Protein AF-A0A6A5FLA9-F1 (afdb_monomer_lite)

Sequence (111 aa):
MLNVHAKAVDPTVDGGAQLQQVVNIECLSDFTDAPVLDIQFRYGGTLQKIAVKLPVMLNKFFQPTEMTSQDFFQRWKQLGVPQQEVQTIFKAQHPMDTDVTNAKVNKTLLL

InterPro domains:
  IPR003164 Clathrin adaptor, alpha-adaptin, appendage, C-terminal subdomain [PF02296] (60-106)
  IPR009028 Coatomer/calthrin adaptor appendage, C-terminal subdomain [SSF55711] (61-106)
  IPR012295 TBP domain superfamily [G3DSA:3.30.310.10] (62-110)
  IPR013041 Clathrin adaptor, appendage, Ig-like subdomain superfamily [SSF49348] (3-60)
  IPR050840 Adaptor Complexes Large Subunit [PTHR22780] (15-103)

Organism: Perca fluviatilis (NCBI:txid8168)

Foldseek 3Di:
DKDKDKDDWPLDADDPGDDDIDIDIDDPDADDAFDKDWDWHDDPNDIDIDIDGDPDHPLVPAEDDDDDPVVVVVVVVVQPDPVSDDDDDDDDPDDPDPVVVVVVVCVSNPD

Structure (mmCIF, N/CA/C/O backbone):
data_AF-A0A6A5FLA9-F1
#
_entry.id   AF-A0A6A5FLA9-F1
#
loop_
_atom_site.group_PDB
_atom_site.id
_atom_site.type_symbol
_atom_site.label_atom_id
_atom_site.label_alt_id
_atom_site.label_comp_id
_atom_site.label_asym_id
_atom_site.label_entity_id
_atom_site.label_seq_id
_atom_site.pdbx_PDB_ins_code
_atom_site.Cartn_x
_atom_site.Cartn_y
_atom_site.Cartn_z
_atom_site.occupancy
_atom_site.B_iso_or_equiv
_atom_site.auth_seq_id
_atom_site.auth_comp_id
_atom_site.auth_asym_id
_atom_site.auth_atom_id
_atom_site.pdbx_PDB_model_num
ATOM 1 N N . MET A 1 1 ? -12.797 -4.652 -4.687 1.00 85.25 1 MET A N 1
ATOM 2 C CA . MET A 1 1 ? -12.174 -4.900 -6.006 1.00 85.25 1 MET A CA 1
ATOM 3 C C . MET A 1 1 ? -11.367 -3.678 -6.421 1.00 85.25 1 MET A C 1
ATOM 5 O O . MET A 1 1 ? -11.836 -2.556 -6.252 1.00 85.25 1 MET A O 1
ATOM 9 N N . LEU A 1 2 ? -10.157 -3.903 -6.942 1.00 92.75 2 LEU A N 1
ATOM 10 C CA . LEU A 1 2 ? -9.255 -2.857 -7.429 1.00 92.75 2 LEU A CA 1
ATOM 11 C C . LEU A 1 2 ? -9.290 -2.778 -8.957 1.00 92.75 2 LEU A C 1
ATOM 13 O O . LEU A 1 2 ? -9.228 -3.804 -9.632 1.00 92.75 2 LEU A O 1
ATOM 17 N N . ASN A 1 3 ? -9.330 -1.561 -9.483 1.00 94.38 3 ASN A N 1
ATOM 18 C CA . ASN A 1 3 ? -9.107 -1.255 -10.888 1.00 94.38 3 ASN A CA 1
ATOM 19 C C . ASN A 1 3 ? -7.693 -0.676 -11.034 1.00 94.38 3 ASN A C 1
ATOM 21 O O . ASN A 1 3 ? -7.310 0.213 -10.272 1.00 94.38 3 ASN A O 1
ATOM 25 N N . VAL A 1 4 ? -6.895 -1.206 -11.961 1.00 93.12 4 VAL A N 1
ATOM 26 C CA . VAL A 1 4 ? -5.467 -0.875 -12.085 1.00 93.12 4 VAL A CA 1
ATOM 27 C C . VAL A 1 4 ? -5.163 -0.469 -13.519 1.00 93.12 4 VAL A C 1
ATOM 29 O O . VAL A 1 4 ? -5.343 -1.257 -14.443 1.00 93.12 4 VAL A O 1
ATOM 32 N N . HIS A 1 5 ? -4.655 0.750 -13.695 1.00 94.75 5 HIS A N 1
ATOM 33 C CA . HIS A 1 5 ? -4.291 1.312 -14.994 1.00 94.75 5 HIS A CA 1
ATOM 34 C C . HIS A 1 5 ? -2.826 1.710 -15.003 1.00 94.75 5 HIS A C 1
ATOM 36 O O . HIS A 1 5 ? -2.401 2.567 -14.231 1.00 94.75 5 HIS A O 1
ATOM 42 N N . ALA A 1 6 ? -2.055 1.156 -15.930 1.00 94.00 6 ALA A N 1
ATOM 43 C CA . ALA A 1 6 ? -0.672 1.550 -16.147 1.00 94.00 6 ALA A CA 1
ATOM 44 C C . ALA A 1 6 ? -0.426 1.745 -17.640 1.00 94.00 6 ALA A C 1
ATOM 46 O O . ALA A 1 6 ? -0.928 0.987 -18.470 1.00 94.00 6 ALA A O 1
ATOM 47 N N . LYS A 1 7 ? 0.360 2.764 -17.990 1.00 94.75 7 LYS A N 1
ATOM 48 C CA . LYS A 1 7 ? 0.851 2.908 -19.362 1.00 94.75 7 LYS A CA 1
ATOM 49 C C . LYS A 1 7 ? 2.024 1.958 -19.574 1.00 94.75 7 LYS A C 1
ATOM 51 O O . LYS A 1 7 ? 2.790 1.701 -18.641 1.00 94.75 7 LYS A O 1
ATOM 56 N N . ALA A 1 8 ? 2.155 1.446 -20.795 1.00 93.50 8 ALA A N 1
ATOM 57 C CA . ALA A 1 8 ? 3.359 0.739 -21.202 1.00 93.50 8 ALA A CA 1
ATOM 58 C C . ALA A 1 8 ? 4.581 1.658 -21.058 1.00 93.50 8 ALA A C 1
ATOM 60 O O . ALA A 1 8 ? 4.491 2.873 -21.244 1.00 93.50 8 ALA A O 1
ATOM 61 N N . VAL A 1 9 ? 5.703 1.048 -20.706 1.00 94.00 9 VAL A N 1
ATOM 62 C CA . VAL A 1 9 ? 7.009 1.688 -20.558 1.00 94.00 9 VAL A CA 1
ATOM 63 C C . VAL A 1 9 ? 7.965 1.135 -21.608 1.00 94.00 9 VAL A C 1
ATOM 65 O O . VAL A 1 9 ? 7.644 0.134 -22.252 1.00 94.00 9 VAL A O 1
ATOM 68 N N . ASP A 1 10 ? 9.114 1.786 -21.798 1.00 95.38 10 ASP A N 1
ATOM 69 C CA . ASP A 1 10 ? 10.138 1.281 -22.714 1.00 95.38 10 ASP A CA 1
ATOM 70 C C . ASP A 1 10 ? 10.537 -0.155 -22.315 1.00 95.38 10 ASP A C 1
ATOM 72 O O . ASP A 1 10 ? 10.838 -0.402 -21.141 1.00 95.38 10 ASP A O 1
ATOM 76 N N . PRO A 1 11 ? 10.495 -1.123 -23.248 1.00 95.25 11 PRO A N 1
ATOM 77 C CA . PRO A 1 11 ? 10.875 -2.501 -22.957 1.00 95.25 11 PRO A CA 1
ATOM 78 C C . PRO A 1 11 ? 12.390 -2.693 -22.774 1.00 95.25 11 PRO A C 1
ATOM 80 O O . PRO A 1 11 ? 12.809 -3.776 -22.363 1.00 95.25 11 PRO A O 1
ATOM 83 N N . THR A 1 12 ? 13.210 -1.688 -23.089 1.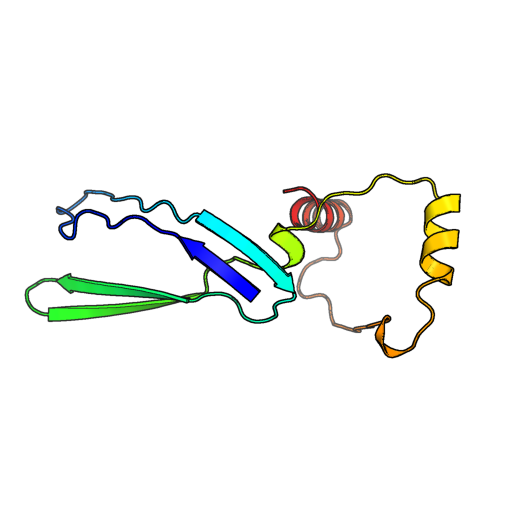00 95.81 12 THR A N 1
ATOM 84 C CA . THR A 1 12 ? 14.669 -1.716 -22.963 1.00 95.81 12 THR A CA 1
ATOM 85 C C . THR A 1 12 ? 15.111 -0.827 -21.810 1.00 95.81 12 THR A C 1
ATOM 87 O O . THR A 1 12 ? 14.715 0.329 -21.695 1.00 95.81 12 THR A O 1
ATOM 90 N N . VAL A 1 13 ? 15.970 -1.370 -20.951 1.00 96.19 13 VAL A N 1
ATOM 91 C CA . VAL A 1 13 ? 16.620 -0.616 -19.878 1.00 96.19 13 VAL A CA 1
ATOM 92 C C . VAL A 1 13 ? 18.119 -0.807 -20.032 1.00 96.19 13 VAL A C 1
ATOM 94 O O . VAL A 1 13 ? 18.624 -1.922 -19.887 1.00 96.19 13 VAL A O 1
ATOM 97 N N . ASP A 1 14 ? 18.817 0.278 -20.353 1.00 96.50 14 ASP A N 1
ATOM 98 C CA . ASP A 1 14 ? 20.268 0.261 -20.510 1.00 96.50 14 ASP A CA 1
ATOM 99 C C . ASP A 1 14 ? 20.981 -0.028 -19.183 1.00 96.50 14 ASP A C 1
ATOM 101 O O . ASP A 1 14 ? 20.462 0.204 -18.087 1.00 96.50 14 ASP A O 1
ATOM 105 N N . GLY A 1 15 ? 22.215 -0.526 -19.276 1.00 95.69 15 GLY A N 1
ATOM 106 C CA . GLY A 1 15 ? 23.045 -0.783 -18.103 1.00 95.69 15 GLY A CA 1
ATOM 107 C C . GLY A 1 15 ? 23.249 0.487 -17.270 1.00 95.69 15 GLY A C 1
ATOM 108 O O . GLY A 1 15 ? 23.780 1.477 -17.762 1.00 95.69 15 GLY A O 1
ATOM 109 N N . GLY A 1 16 ? 22.837 0.448 -16.001 1.00 95.94 16 GLY A N 1
ATOM 110 C CA . GLY A 1 16 ? 22.915 1.594 -15.087 1.00 95.94 16 GLY A CA 1
ATOM 111 C C . GLY A 1 16 ? 21.786 2.620 -15.239 1.00 95.94 16 GLY A C 1
ATOM 112 O O . GLY A 1 16 ? 21.745 3.575 -14.467 1.00 95.94 16 GLY A O 1
ATOM 113 N N . ALA A 1 17 ? 20.859 2.428 -16.182 1.00 97.50 17 ALA A N 1
ATOM 114 C CA . ALA A 1 17 ? 19.675 3.265 -16.313 1.00 97.50 17 ALA A CA 1
ATOM 115 C C . ALA A 1 17 ? 18.569 2.847 -15.329 1.00 97.50 17 ALA A C 1
ATOM 117 O O . ALA A 1 17 ? 18.540 1.730 -14.808 1.00 97.50 17 ALA A O 1
ATOM 118 N N . GLN A 1 18 ? 17.626 3.760 -15.105 1.00 96.44 18 GLN A N 1
ATOM 119 C CA . GLN A 1 18 ? 16.414 3.515 -14.333 1.00 96.44 18 GLN A CA 1
ATOM 120 C C . GLN A 1 18 ? 15.197 3.896 -15.168 1.00 96.44 18 GLN A C 1
ATOM 122 O O . GLN A 1 18 ? 15.171 4.944 -15.810 1.00 96.44 18 GLN A O 1
ATOM 127 N N . LEU A 1 19 ? 14.164 3.063 -15.092 1.00 95.38 19 LEU A N 1
ATOM 128 C CA . LEU A 1 19 ? 12.870 3.315 -15.701 1.00 95.38 19 LEU A CA 1
ATOM 129 C C . LEU A 1 19 ? 11.775 3.326 -14.626 1.00 95.38 19 LEU A C 1
ATOM 131 O O . LEU A 1 19 ? 11.825 2.561 -13.662 1.00 95.38 19 LEU A O 1
ATOM 135 N N . GLN A 1 20 ? 10.790 4.212 -14.785 1.00 95.62 20 GLN A N 1
ATOM 136 C CA . GLN A 1 20 ? 9.657 4.366 -13.875 1.00 95.62 20 GLN A CA 1
ATOM 137 C C . GLN A 1 20 ? 8.342 4.084 -14.608 1.00 95.62 20 GLN A C 1
ATOM 139 O O . GLN A 1 20 ? 8.074 4.660 -15.660 1.00 95.62 20 GLN A O 1
ATOM 144 N N . GLN A 1 21 ? 7.492 3.244 -14.012 1.00 95.38 21 GLN A N 1
ATOM 145 C CA . GLN A 1 21 ? 6.110 3.044 -14.441 1.00 95.38 21 GLN A CA 1
ATOM 146 C C . GLN A 1 21 ? 5.159 3.637 -13.402 1.00 95.38 21 GLN A C 1
ATOM 148 O O . GLN A 1 21 ? 5.210 3.277 -12.227 1.00 95.38 21 GLN A O 1
ATOM 153 N N . VAL A 1 22 ? 4.276 4.534 -13.839 1.00 95.44 22 VAL A N 1
ATOM 154 C CA . VAL A 1 22 ? 3.196 5.058 -12.995 1.00 95.44 22 VAL A CA 1
ATOM 155 C C . VAL A 1 22 ? 1.989 4.134 -13.108 1.00 95.44 22 VAL A C 1
ATOM 157 O O . VAL A 1 22 ? 1.512 3.856 -14.211 1.00 95.44 22 VAL A O 1
ATOM 160 N N . VAL A 1 23 ? 1.497 3.680 -11.958 1.00 95.00 23 VAL A N 1
ATOM 161 C CA . VAL A 1 23 ? 0.320 2.818 -11.837 1.00 95.00 23 VAL A CA 1
ATOM 162 C C . VAL A 1 23 ? -0.775 3.597 -11.118 1.00 95.00 23 VAL A C 1
ATOM 164 O O . VAL A 1 23 ? -0.603 3.996 -9.969 1.00 95.00 23 VAL A O 1
ATOM 167 N N . ASN A 1 24 ? -1.897 3.813 -11.796 1.00 95.12 24 ASN A N 1
ATOM 168 C CA . ASN A 1 24 ? -3.093 4.413 -11.220 1.00 95.12 24 ASN A CA 1
ATOM 169 C C . ASN A 1 24 ? -3.984 3.302 -10.672 1.00 95.12 24 ASN A C 1
ATOM 171 O O . ASN A 1 24 ? -4.225 2.306 -11.357 1.00 95.12 24 ASN A O 1
ATOM 175 N N . ILE A 1 25 ? -4.464 3.472 -9.445 1.00 94.75 25 ILE A N 1
ATOM 176 C CA . ILE A 1 25 ? -5.258 2.462 -8.751 1.00 94.75 25 ILE A CA 1
ATOM 177 C C . ILE A 1 25 ? -6.526 3.115 -8.227 1.00 94.75 25 ILE A C 1
ATOM 179 O O . ILE A 1 25 ? -6.471 4.140 -7.554 1.00 94.75 25 ILE A O 1
ATOM 183 N N . GLU A 1 26 ? -7.654 2.483 -8.509 1.00 95.19 26 GLU A N 1
ATOM 184 C CA . GLU A 1 26 ? -8.970 2.884 -8.035 1.00 95.19 26 GLU A CA 1
ATOM 185 C C . GLU A 1 26 ? -9.580 1.736 -7.223 1.00 95.19 26 GLU A C 1
ATOM 187 O O . GLU A 1 26 ? -9.580 0.576 -7.645 1.00 95.19 26 GLU A O 1
ATOM 192 N N . CYS A 1 27 ? -10.080 2.054 -6.030 1.00 95.38 27 CYS A N 1
ATOM 193 C CA . CYS A 1 27 ? -10.738 1.098 -5.150 1.00 95.38 27 CYS A CA 1
ATOM 194 C C . CYS A 1 27 ? -12.254 1.220 -5.308 1.00 95.38 27 CYS A C 1
ATOM 196 O O . CYS A 1 27 ? -12.848 2.190 -4.851 1.00 95.38 27 CYS A O 1
ATOM 198 N N . LEU A 1 28 ? -12.871 0.227 -5.951 1.00 94.50 28 LEU A N 1
ATOM 199 C CA . LEU A 1 28 ? -14.312 0.210 -6.235 1.00 94.50 28 LEU A CA 1
ATOM 200 C C . LEU A 1 28 ? -15.121 -0.477 -5.129 1.00 94.50 28 LEU A C 1
ATOM 202 O O . LEU A 1 28 ? -16.291 -0.173 -4.919 1.00 94.50 28 LEU A O 1
ATOM 206 N N . SER A 1 29 ? -14.499 -1.423 -4.431 1.00 95.06 29 SER A N 1
ATOM 207 C CA . SER A 1 29 ? -15.061 -2.091 -3.257 1.00 95.06 29 SER A CA 1
ATOM 208 C C . SER A 1 29 ? -13.940 -2.641 -2.380 1.00 95.06 29 SER A C 1
ATOM 210 O O . SER A 1 29 ? -12.773 -2.648 -2.789 1.00 95.06 29 SER A O 1
ATOM 212 N N . ASP A 1 30 ? -14.291 -3.146 -1.206 1.00 92.44 30 ASP A N 1
ATOM 213 C CA . ASP A 1 30 ? -13.378 -3.835 -0.304 1.00 92.44 30 ASP A CA 1
ATOM 214 C C . ASP A 1 30 ? -12.636 -5.000 -0.988 1.00 92.44 30 ASP A C 1
ATOM 216 O O . ASP A 1 30 ? -13.051 -5.561 -2.012 1.00 92.44 30 ASP A O 1
ATOM 220 N N . PHE A 1 31 ? -11.443 -5.289 -0.473 1.00 94.50 31 PHE A N 1
ATOM 221 C CA . PHE A 1 31 ? -10.566 -6.342 -0.972 1.00 94.50 31 PHE A CA 1
ATOM 222 C C . PHE A 1 31 ? -9.610 -6.802 0.131 1.00 94.50 31 PHE A C 1
ATOM 224 O O . PHE A 1 31 ? -9.254 -6.029 1.022 1.00 94.50 31 PHE A O 1
ATOM 231 N N . THR A 1 32 ? -9.175 -8.057 0.045 1.00 92.81 32 THR A N 1
ATOM 232 C CA . THR A 1 32 ? -8.249 -8.682 1.005 1.00 92.81 32 THR A CA 1
ATOM 233 C C . THR A 1 32 ? -6.890 -9.003 0.394 1.00 92.81 32 THR A C 1
ATOM 235 O O . THR A 1 32 ? -5.875 -8.945 1.085 1.00 92.81 32 THR A O 1
ATOM 238 N N . ASP A 1 33 ? -6.851 -9.317 -0.902 1.00 92.00 33 ASP A N 1
ATOM 239 C CA . ASP A 1 33 ? -5.626 -9.715 -1.588 1.00 92.00 33 ASP A CA 1
ATOM 240 C C . ASP A 1 33 ? -4.873 -8.514 -2.160 1.00 92.00 33 ASP A C 1
ATOM 242 O O . ASP A 1 33 ? -5.438 -7.654 -2.837 1.00 92.00 33 ASP A O 1
ATOM 246 N N . ALA A 1 34 ? -3.563 -8.481 -1.921 1.00 92.12 34 ALA A N 1
ATOM 247 C CA . ALA A 1 34 ? -2.681 -7.483 -2.510 1.00 92.12 34 ALA A CA 1
ATOM 248 C C . ALA A 1 34 ? -2.395 -7.809 -3.993 1.00 92.12 34 ALA A C 1
ATOM 250 O O . ALA A 1 34 ? -2.125 -8.974 -4.312 1.00 92.12 34 ALA A O 1
ATOM 251 N N . PRO A 1 35 ? -2.381 -6.809 -4.894 1.00 93.19 35 PRO A N 1
ATOM 252 C CA . PRO A 1 35 ? -2.046 -7.022 -6.298 1.00 93.19 35 PRO A CA 1
ATOM 253 C C . PRO A 1 35 ? -0.591 -7.480 -6.463 1.00 93.19 35 PRO A C 1
ATOM 255 O O . PRO A 1 35 ? 0.288 -7.121 -5.677 1.00 93.19 35 PRO A O 1
ATOM 258 N N . VAL A 1 36 ? -0.327 -8.267 -7.506 1.00 94.88 36 VAL A N 1
ATOM 259 C CA . VAL A 1 36 ? 1.011 -8.782 -7.831 1.00 94.88 36 VAL A CA 1
ATOM 260 C C . VAL A 1 36 ? 1.569 -8.033 -9.036 1.00 94.88 36 VAL A C 1
ATOM 262 O O . VAL A 1 36 ? 0.912 -7.946 -10.070 1.00 94.88 36 VAL A O 1
ATOM 265 N N . LEU A 1 37 ? 2.792 -7.523 -8.908 1.00 94.94 37 LEU A N 1
ATOM 266 C CA . LEU A 1 37 ? 3.596 -7.041 -10.024 1.00 94.94 37 LEU A CA 1
ATOM 267 C C . LEU A 1 37 ? 4.443 -8.204 -10.551 1.00 94.94 37 LEU A C 1
ATOM 269 O O . LEU A 1 37 ? 5.341 -8.687 -9.857 1.00 94.94 37 LEU A O 1
ATOM 273 N N . ASP A 1 38 ? 4.129 -8.653 -11.764 1.00 95.88 38 ASP A N 1
ATOM 274 C CA . ASP A 1 38 ? 4.887 -9.661 -12.509 1.00 95.88 38 ASP A CA 1
ATOM 275 C C . ASP A 1 38 ? 5.788 -8.939 -13.521 1.00 95.88 38 ASP A C 1
ATOM 277 O O . ASP A 1 38 ? 5.306 -8.227 -14.403 1.00 95.88 38 ASP A O 1
ATOM 281 N N . ILE A 1 39 ? 7.101 -9.073 -13.350 1.00 95.50 39 ILE A N 1
ATOM 282 C CA . ILE A 1 39 ? 8.123 -8.460 -14.197 1.00 95.50 39 ILE A CA 1
ATOM 283 C C . ILE A 1 39 ? 8.826 -9.573 -14.962 1.00 95.50 39 ILE A C 1
ATOM 285 O O . ILE A 1 39 ? 9.421 -10.475 -14.366 1.00 95.50 39 ILE A O 1
ATOM 289 N N . GLN A 1 40 ? 8.797 -9.478 -16.289 1.00 96.88 40 GLN A N 1
ATOM 290 C CA . GLN A 1 40 ? 9.486 -10.394 -17.191 1.00 96.88 40 GLN A CA 1
ATOM 291 C C . GLN A 1 40 ? 10.392 -9.606 -18.126 1.00 96.88 40 GLN A C 1
ATOM 293 O O . GLN A 1 40 ? 9.956 -8.654 -18.767 1.00 96.88 40 GLN A O 1
ATOM 298 N N . PHE A 1 41 ? 11.658 -10.004 -18.204 1.00 96.38 41 PHE A N 1
ATOM 299 C CA . PHE A 1 41 ? 12.653 -9.344 -19.048 1.00 96.38 41 PHE A CA 1
ATOM 300 C C . PHE A 1 41 ? 13.734 -10.333 -19.484 1.00 96.38 41 PHE A C 1
ATOM 302 O O . PHE A 1 41 ? 13.854 -11.423 -18.926 1.00 96.38 41 PHE A O 1
ATOM 309 N N . ARG A 1 42 ? 14.528 -9.978 -20.498 1.00 97.56 42 ARG A N 1
ATOM 310 C CA . ARG A 1 42 ? 15.672 -10.789 -20.935 1.00 97.56 42 ARG A CA 1
ATOM 311 C C . ARG A 1 42 ? 16.976 -10.161 -20.466 1.00 97.56 42 ARG A C 1
ATOM 313 O O . ARG A 1 42 ? 17.198 -8.977 -20.678 1.00 97.56 42 ARG A O 1
ATOM 320 N N . TYR A 1 43 ? 17.855 -10.974 -19.894 1.00 96.25 43 TYR A N 1
ATOM 321 C CA . TYR A 1 43 ? 19.202 -10.577 -19.496 1.00 96.25 43 TYR A CA 1
ATOM 322 C C . TYR A 1 43 ? 20.205 -11.616 -20.001 1.00 96.25 43 TYR A C 1
ATOM 324 O O . TYR A 1 43 ? 20.049 -12.807 -19.730 1.00 96.25 43 TYR A O 1
ATOM 332 N N . GLY A 1 44 ? 21.188 -11.187 -20.803 1.00 94.12 44 GLY A N 1
ATOM 333 C CA . GLY A 1 44 ? 22.180 -12.090 -21.404 1.00 94.12 44 GLY A CA 1
ATOM 334 C C . GLY A 1 44 ? 21.566 -13.221 -22.244 1.00 94.12 44 GLY A C 1
ATOM 335 O O . GLY A 1 44 ? 22.041 -14.349 -22.201 1.00 94.12 44 GLY A O 1
ATOM 336 N N . GLY A 1 45 ? 20.450 -12.956 -22.937 1.00 94.06 45 GLY A N 1
ATOM 337 C CA . GLY A 1 45 ? 19.711 -13.964 -23.714 1.00 94.06 45 GLY A CA 1
ATOM 338 C C . GLY A 1 45 ? 18.803 -14.893 -22.894 1.00 94.06 45 GLY A C 1
ATOM 339 O O . GLY A 1 45 ? 18.034 -15.649 -23.481 1.00 94.06 45 GLY A O 1
ATOM 340 N N . THR A 1 46 ? 18.823 -14.807 -21.561 1.00 97.56 46 THR A N 1
ATOM 341 C CA . THR A 1 46 ? 17.995 -15.631 -20.664 1.00 97.56 46 THR A CA 1
ATOM 342 C C . THR A 1 46 ? 16.759 -14.864 -20.201 1.00 97.56 46 THR A C 1
ATOM 344 O O . THR A 1 46 ? 16.855 -13.684 -19.864 1.00 97.56 46 THR A O 1
ATOM 347 N N . LEU A 1 47 ? 15.597 -15.523 -20.162 1.00 97.81 47 LEU A N 1
ATOM 348 C CA . LEU A 1 47 ? 14.368 -14.947 -19.610 1.00 97.81 47 LEU A CA 1
ATOM 349 C C . LEU A 1 47 ? 14.423 -14.946 -18.077 1.00 97.81 47 LEU A C 1
A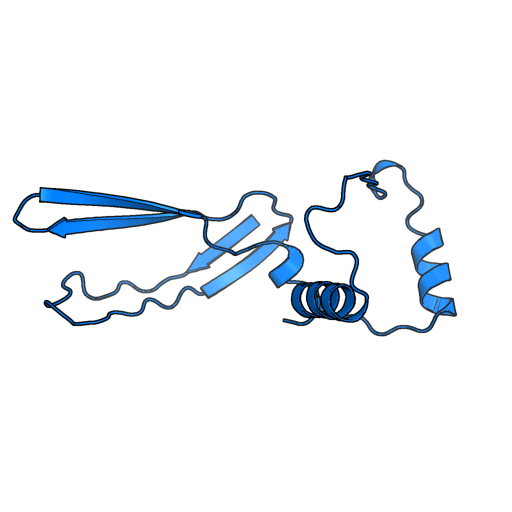TOM 351 O O . LEU A 1 47 ? 14.658 -15.980 -17.459 1.00 97.81 47 LEU A O 1
ATOM 355 N N . GLN A 1 48 ? 14.167 -13.788 -17.482 1.00 97.94 48 GLN A N 1
ATOM 356 C CA . GLN A 1 48 ? 14.048 -13.577 -16.045 1.00 97.94 48 GLN A CA 1
ATOM 357 C C . GLN A 1 48 ? 12.588 -13.309 -15.692 1.00 97.94 48 GLN A C 1
ATOM 359 O O . GLN A 1 48 ? 11.876 -12.644 -16.448 1.00 97.94 48 GLN A O 1
ATOM 364 N N . LYS A 1 49 ? 12.152 -13.812 -14.534 1.00 98.00 49 LYS A N 1
ATOM 365 C CA . LYS A 1 49 ? 10.802 -13.602 -14.012 1.00 98.00 49 LYS A CA 1
ATOM 366 C C . LYS A 1 49 ? 10.852 -13.253 -12.531 1.00 98.00 49 LYS A C 1
ATOM 368 O O . LYS A 1 49 ? 11.443 -13.984 -11.741 1.00 98.00 49 LYS A O 1
ATOM 373 N N . ILE A 1 50 ? 10.192 -12.163 -12.161 1.00 97.19 50 ILE A N 1
ATOM 374 C CA . ILE A 1 50 ? 10.059 -11.700 -10.780 1.00 97.19 50 ILE A CA 1
ATOM 375 C C . ILE A 1 50 ? 8.576 -11.463 -10.515 1.00 97.19 50 ILE A C 1
ATOM 377 O O . ILE A 1 50 ? 7.917 -10.778 -11.288 1.00 97.19 50 ILE A O 1
ATOM 381 N N . ALA A 1 51 ? 8.052 -12.010 -9.422 1.00 97.62 51 ALA A N 1
ATOM 382 C CA . ALA A 1 51 ? 6.693 -11.741 -8.969 1.00 97.62 51 ALA A CA 1
ATOM 383 C C . ALA A 1 51 ? 6.741 -11.207 -7.537 1.00 97.62 51 ALA A C 1
ATOM 385 O O . ALA A 1 51 ? 7.277 -11.865 -6.644 1.00 97.62 51 ALA A O 1
ATOM 386 N N . VAL A 1 52 ? 6.191 -10.014 -7.317 1.00 96.38 52 VAL A N 1
ATOM 387 C CA . VAL A 1 52 ? 6.194 -9.350 -6.008 1.00 96.38 52 VAL A CA 1
ATOM 388 C C . VAL A 1 52 ? 4.812 -8.797 -5.683 1.00 96.38 52 VAL A C 1
ATOM 390 O O . VAL A 1 52 ? 4.138 -8.238 -6.543 1.00 96.38 52 VAL A O 1
ATOM 393 N N . LYS A 1 53 ? 4.374 -8.942 -4.428 1.00 95.12 53 LYS A N 1
ATOM 394 C CA . LYS A 1 53 ? 3.152 -8.281 -3.954 1.00 95.12 53 LYS A CA 1
ATOM 395 C C . LYS A 1 53 ? 3.404 -6.781 -3.835 1.00 95.12 53 LYS A C 1
ATOM 397 O O . LYS A 1 53 ? 4.335 -6.364 -3.147 1.00 95.12 53 LYS A O 1
ATOM 402 N N . LEU A 1 54 ? 2.564 -5.975 -4.471 1.00 93.75 54 LEU A N 1
ATOM 403 C CA . LEU A 1 54 ? 2.579 -4.530 -4.297 1.00 93.75 54 LEU A CA 1
ATOM 404 C C . LEU A 1 54 ? 1.953 -4.165 -2.942 1.00 93.75 54 LEU A C 1
ATOM 406 O O . LEU A 1 54 ? 0.955 -4.771 -2.549 1.00 93.75 54 LEU A O 1
ATOM 410 N N . PRO A 1 55 ? 2.482 -3.158 -2.225 1.00 92.62 55 PRO A N 1
ATOM 411 C CA . PRO A 1 55 ? 1.978 -2.740 -0.916 1.00 92.62 55 PRO A CA 1
ATOM 412 C C . PRO A 1 55 ? 0.707 -1.875 -1.030 1.00 92.62 55 PRO A C 1
ATOM 414 O O . PRO A 1 55 ? 0.610 -0.795 -0.445 1.00 92.62 55 PRO A O 1
ATOM 417 N N . VAL A 1 56 ? -0.268 -2.352 -1.804 1.00 93.56 56 VAL A N 1
ATOM 418 C CA . VAL A 1 56 ? -1.586 -1.745 -1.993 1.00 93.56 56 VAL A CA 1
ATOM 419 C C . VAL A 1 56 ? -2.564 -2.536 -1.139 1.00 93.56 56 VAL A C 1
ATOM 421 O O . VAL A 1 56 ? -2.851 -3.696 -1.419 1.00 93.56 56 VAL A O 1
ATOM 424 N N . MET A 1 57 ? -3.024 -1.906 -0.065 1.00 92.94 57 MET A N 1
ATOM 425 C CA . MET A 1 57 ? -3.865 -2.504 0.970 1.00 92.94 57 MET A CA 1
ATOM 426 C C . MET A 1 57 ? -5.095 -1.621 1.177 1.00 92.94 57 MET A C 1
ATOM 428 O O . MET A 1 57 ? -5.039 -0.427 0.883 1.00 92.94 57 MET A O 1
ATOM 432 N N . LEU A 1 58 ? -6.193 -2.181 1.692 1.00 92.94 58 LEU A N 1
ATOM 433 C CA . LEU A 1 58 ? -7.466 -1.459 1.825 1.00 92.94 58 LEU A CA 1
ATOM 434 C C . LEU A 1 58 ? -7.332 -0.143 2.611 1.00 92.94 58 LEU A C 1
ATOM 436 O O . LEU A 1 58 ? -7.923 0.867 2.240 1.00 92.94 58 LEU A O 1
ATOM 440 N N . ASN A 1 59 ? -6.477 -0.116 3.634 1.00 91.12 59 ASN A N 1
ATOM 441 C CA . ASN A 1 59 ? -6.235 1.074 4.448 1.00 91.12 59 ASN A CA 1
ATOM 442 C C . ASN A 1 59 ? -5.597 2.249 3.676 1.00 91.12 59 ASN A C 1
ATOM 444 O O . ASN A 1 59 ? -5.589 3.362 4.181 1.00 91.12 59 ASN A O 1
ATOM 448 N N . LYS A 1 60 ? -5.074 2.034 2.459 1.00 91.12 60 LYS A N 1
ATOM 449 C CA . LYS A 1 60 ? -4.582 3.114 1.581 1.00 91.12 60 LYS A CA 1
ATOM 450 C C . LYS A 1 60 ? -5.697 3.985 1.001 1.00 91.12 60 LYS A C 1
ATOM 452 O O . LYS A 1 60 ? -5.392 5.022 0.431 1.00 91.12 60 LYS A O 1
ATOM 457 N N . PHE A 1 61 ? -6.951 3.558 1.129 1.00 92.25 61 PHE A N 1
ATOM 458 C CA . PHE A 1 61 ? -8.132 4.268 0.634 1.00 92.25 61 PHE A CA 1
ATOM 459 C C . PHE A 1 61 ? -8.986 4.842 1.774 1.00 92.25 61 PHE A C 1
ATOM 461 O O . PHE A 1 61 ? -10.126 5.243 1.552 1.00 92.25 61 PHE A O 1
ATOM 468 N N . PHE A 1 62 ? -8.470 4.843 3.006 1.00 90.38 62 PHE A N 1
ATOM 469 C CA . PHE A 1 62 ? -9.176 5.410 4.150 1.00 90.38 62 PHE A CA 1
ATOM 470 C C . PHE A 1 62 ? -9.055 6.928 4.146 1.00 90.38 62 PHE A C 1
ATOM 472 O O . PHE A 1 62 ? -7.987 7.469 3.890 1.00 90.38 62 PHE A O 1
ATOM 479 N N . GLN A 1 63 ? -10.151 7.603 4.482 1.00 87.81 63 GLN A N 1
ATOM 480 C CA . GLN A 1 63 ? -10.136 9.028 4.775 1.00 87.81 63 GLN A CA 1
ATOM 481 C C . GLN A 1 63 ? -10.223 9.227 6.293 1.00 87.81 63 GLN A C 1
ATOM 483 O O . GLN A 1 63 ? -11.153 8.703 6.920 1.00 87.81 63 GLN A O 1
ATOM 488 N N . PRO A 1 64 ? -9.285 9.971 6.901 1.00 88.31 64 PRO A N 1
ATOM 489 C CA . PRO A 1 64 ? -9.381 10.350 8.302 1.00 88.31 64 PRO A CA 1
ATOM 490 C C . PRO A 1 64 ? -10.709 11.055 8.572 1.00 88.31 64 PRO A C 1
ATOM 492 O O . PRO A 1 64 ? -11.120 11.937 7.821 1.00 88.31 64 PRO A O 1
ATOM 495 N N . THR A 1 65 ? -11.378 10.678 9.657 1.00 89.69 65 THR A N 1
ATOM 496 C CA . THR A 1 65 ? -12.601 11.348 10.105 1.00 89.69 65 THR A CA 1
ATOM 497 C C . THR A 1 65 ? -12.380 11.884 11.509 1.00 89.69 65 THR A C 1
ATOM 499 O O . THR A 1 65 ? -12.342 11.115 12.469 1.00 89.69 65 THR A O 1
ATOM 502 N N . GLU A 1 66 ? -12.240 13.202 11.629 1.00 91.62 66 GLU A N 1
ATOM 503 C CA . GLU A 1 66 ? -12.220 13.871 12.928 1.00 91.62 66 GLU A CA 1
ATOM 504 C C . GLU A 1 66 ? -13.625 13.867 13.537 1.00 91.62 66 GLU A C 1
ATOM 506 O O . GLU A 1 66 ? -14.620 14.113 12.852 1.00 91.62 66 GLU A O 1
ATOM 511 N N . MET A 1 67 ? -13.722 13.559 14.828 1.00 94.94 67 MET A N 1
ATOM 512 C CA . MET A 1 67 ? -14.991 13.571 15.550 1.00 94.94 67 MET A CA 1
ATOM 513 C C . MET A 1 67 ? -14.771 13.782 17.043 1.00 94.94 67 MET A C 1
ATOM 515 O O . MET A 1 67 ? -13.694 13.503 17.575 1.00 94.94 67 MET A O 1
ATOM 519 N N . THR A 1 68 ? -15.805 14.258 17.732 1.00 97.50 68 THR A N 1
ATOM 520 C CA . THR A 1 68 ? -15.768 14.392 19.188 1.00 97.50 68 THR A CA 1
ATOM 521 C C . THR A 1 68 ? -15.880 13.025 19.866 1.00 97.50 68 THR A C 1
ATOM 523 O O . THR A 1 68 ? -16.383 12.059 19.286 1.00 97.50 68 THR A O 1
ATOM 526 N N . SER A 1 69 ? -15.485 12.941 21.139 1.00 96.81 69 SER A N 1
ATOM 527 C CA . SER A 1 69 ? -15.668 11.718 21.930 1.00 96.81 69 SER A CA 1
ATOM 528 C C . SER A 1 69 ? -17.136 11.280 21.986 1.00 96.81 69 SER A C 1
ATOM 530 O O . SER A 1 69 ? -17.426 10.086 21.944 1.00 96.81 69 SER A O 1
ATOM 532 N N . GLN A 1 70 ? -18.075 12.231 22.056 1.00 97.38 70 GLN A N 1
ATOM 533 C CA . GLN A 1 70 ? -19.506 11.931 22.087 1.00 97.38 70 GLN A CA 1
ATOM 534 C C . GLN A 1 70 ? -19.967 11.269 20.782 1.00 97.38 70 GLN A C 1
ATOM 536 O O . GLN A 1 70 ? -20.627 10.229 20.835 1.00 97.38 70 GLN A O 1
ATOM 541 N N . ASP A 1 71 ? -19.575 11.823 19.633 1.00 96.62 71 ASP A N 1
ATOM 542 C CA . ASP A 1 71 ? -19.918 11.270 18.318 1.00 96.62 71 ASP A CA 1
ATOM 543 C C . ASP A 1 71 ? -19.308 9.878 18.119 1.00 96.62 71 ASP A C 1
ATOM 545 O O . ASP A 1 71 ? -19.982 8.971 17.625 1.00 96.62 71 ASP A O 1
ATOM 549 N N . PHE A 1 72 ? -18.062 9.681 18.567 1.00 95.94 72 PHE A N 1
ATOM 550 C CA . PHE A 1 72 ? -17.392 8.382 18.522 1.00 95.94 72 PHE A CA 1
ATOM 551 C C . PHE A 1 72 ? -18.195 7.312 19.266 1.00 95.94 72 PHE A C 1
ATOM 553 O O . PHE A 1 72 ? -18.533 6.281 18.687 1.00 95.94 72 PHE A O 1
ATOM 560 N N . PHE A 1 73 ? -18.562 7.558 20.529 1.00 95.75 73 PHE A N 1
ATOM 561 C CA . PHE A 1 73 ? -19.301 6.571 21.321 1.00 95.75 73 PHE A CA 1
ATOM 562 C C . PHE A 1 73 ? -20.718 6.325 20.798 1.00 95.75 73 PHE A C 1
ATOM 564 O O . PHE A 1 73 ? -21.229 5.211 20.931 1.00 95.75 73 PHE A O 1
ATOM 571 N N . GLN A 1 74 ? -21.364 7.334 20.209 1.00 95.38 74 GLN A N 1
ATOM 572 C CA . GLN A 1 74 ? -22.658 7.152 19.554 1.00 95.38 74 GLN A CA 1
ATOM 573 C C . GLN A 1 74 ? -22.539 6.236 18.329 1.00 95.38 74 GLN A C 1
ATOM 575 O O . GLN A 1 74 ? -23.299 5.274 18.230 1.00 95.38 74 GLN A O 1
ATOM 580 N N . ARG A 1 75 ? -21.561 6.476 17.444 1.00 94.19 75 ARG A N 1
ATOM 581 C CA . ARG A 1 75 ? -21.309 5.632 16.261 1.00 94.19 75 ARG A CA 1
ATOM 582 C C . ARG A 1 75 ? -20.862 4.222 16.639 1.00 94.19 75 ARG A C 1
ATOM 584 O O . ARG A 1 75 ? -21.361 3.258 16.072 1.00 94.19 75 ARG A O 1
ATOM 591 N N . TRP A 1 76 ? -19.988 4.086 17.636 1.00 93.31 76 TRP A N 1
ATOM 592 C CA . TRP A 1 76 ? -19.517 2.786 18.122 1.00 93.31 76 TRP A CA 1
ATOM 593 C C . TRP A 1 76 ? -20.676 1.886 18.563 1.00 93.31 76 TRP A C 1
ATOM 595 O O . TRP A 1 76 ? -20.752 0.728 18.171 1.00 93.31 76 TRP A O 1
ATOM 605 N N . LYS A 1 77 ? -21.643 2.435 19.312 1.00 92.00 77 LYS A N 1
ATOM 606 C CA . LYS A 1 77 ? -22.832 1.689 19.760 1.00 92.00 77 LYS A CA 1
ATOM 607 C C . LYS A 1 77 ? -23.754 1.250 18.619 1.00 92.00 77 LYS A C 1
ATOM 609 O O . LYS A 1 77 ? -24.550 0.338 18.820 1.00 92.00 77 LYS A O 1
ATOM 614 N N . GLN A 1 78 ? -23.682 1.895 17.454 1.00 91.19 78 GLN A N 1
ATOM 615 C CA . GLN A 1 78 ? -24.472 1.519 16.279 1.00 91.19 78 GLN A CA 1
ATOM 616 C C . GLN A 1 78 ? -23.871 0.313 1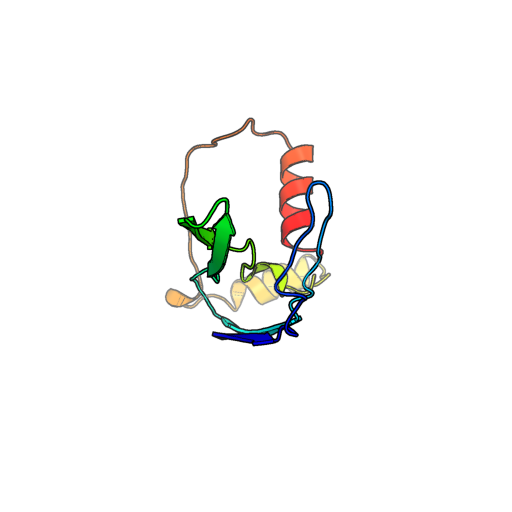5.533 1.00 91.19 78 GLN A C 1
ATOM 618 O O . GLN A 1 78 ? -24.610 -0.395 14.854 1.00 91.19 78 GLN A O 1
ATOM 623 N N . LEU A 1 79 ? -22.573 0.029 15.699 1.00 87.31 79 LEU A N 1
ATOM 624 C CA . LEU A 1 79 ? -21.866 -1.115 15.100 1.00 87.31 79 LEU A CA 1
ATOM 625 C C . LEU A 1 79 ? -21.997 -2.386 15.962 1.00 87.31 79 LEU A C 1
ATOM 627 O O . LEU A 1 79 ? -21.010 -3.010 16.330 1.00 87.31 79 LEU A O 1
ATOM 631 N N . GLY A 1 80 ? -23.226 -2.745 16.342 1.00 79.62 80 GLY A N 1
ATOM 632 C CA . GLY A 1 80 ? -23.495 -3.822 17.309 1.00 79.62 80 GLY A CA 1
ATOM 633 C C . GLY A 1 80 ? -23.799 -5.198 16.707 1.00 79.62 80 GLY A C 1
ATOM 634 O O . GLY A 1 80 ? -24.101 -6.131 17.451 1.00 79.62 80 GLY A O 1
ATOM 635 N N . VAL A 1 81 ? -23.795 -5.344 15.378 1.00 87.56 81 VAL A N 1
ATOM 636 C CA . VAL A 1 81 ? -24.090 -6.637 14.741 1.00 87.56 81 VAL A CA 1
ATOM 637 C C . VAL A 1 81 ? -22.844 -7.528 14.832 1.00 87.56 81 VAL A C 1
ATOM 639 O O . VAL A 1 81 ? -21.775 -7.070 14.436 1.00 87.56 81 VAL A O 1
ATOM 642 N N . PRO A 1 82 ? -22.940 -8.807 15.254 1.00 85.88 82 PRO A N 1
ATOM 643 C CA . PRO A 1 82 ? -21.770 -9.672 15.463 1.00 85.88 82 PRO A CA 1
ATOM 644 C C . PRO A 1 82 ? -20.806 -9.810 14.272 1.00 85.88 82 PRO A C 1
ATOM 646 O O . PRO A 1 82 ? -19.651 -10.160 14.460 1.00 85.88 82 PRO A O 1
ATOM 649 N N . GLN A 1 83 ? -21.266 -9.555 13.043 1.00 88.38 83 GLN A N 1
ATOM 650 C CA . GLN A 1 83 ? -20.441 -9.619 11.827 1.00 88.38 83 GLN A CA 1
ATOM 651 C C . GLN A 1 83 ? -19.664 -8.321 11.539 1.00 88.38 83 GLN A C 1
ATOM 653 O O . GLN A 1 83 ? -18.824 -8.301 10.646 1.00 88.38 83 GLN A O 1
ATOM 658 N N . GLN A 1 84 ? -19.961 -7.234 12.256 1.00 89.88 84 GLN A N 1
ATOM 659 C CA . GLN A 1 84 ? -19.322 -5.923 12.098 1.00 89.88 84 GLN A CA 1
ATOM 660 C C . GLN A 1 84 ? -18.192 -5.691 13.108 1.00 89.88 84 GLN A C 1
ATOM 662 O O . GLN A 1 84 ? -17.442 -4.727 12.968 1.00 89.88 84 GLN A O 1
ATOM 667 N N . GLU A 1 85 ? -18.046 -6.577 14.097 1.00 91.69 85 GLU A N 1
ATOM 668 C CA . GLU A 1 85 ? -16.972 -6.528 15.082 1.00 91.69 85 GLU A CA 1
ATOM 669 C C . GLU A 1 85 ? -15.984 -7.677 14.856 1.00 91.69 85 GLU A C 1
ATOM 671 O O . GLU A 1 85 ? -16.348 -8.852 14.841 1.00 91.69 85 GLU A O 1
ATOM 676 N N . VAL A 1 86 ? -14.705 -7.331 14.704 1.00 92.38 86 VAL A N 1
ATOM 677 C CA . VAL A 1 86 ? -13.604 -8.292 14.603 1.00 92.38 86 VAL A CA 1
ATOM 678 C C . VAL A 1 86 ? -12.582 -7.962 15.682 1.00 92.38 86 VAL A C 1
ATOM 680 O O . VAL A 1 86 ? -12.070 -6.846 15.740 1.00 92.38 86 VAL A O 1
ATOM 683 N N . GLN A 1 87 ? -12.259 -8.944 16.524 1.00 94.06 87 GLN A N 1
ATOM 684 C CA . GLN A 1 87 ? -11.250 -8.823 17.576 1.00 94.06 87 GLN A CA 1
ATOM 685 C C . GLN A 1 87 ? -10.084 -9.779 17.316 1.00 94.06 87 GLN A C 1
ATOM 687 O O . GLN A 1 87 ? -10.266 -10.905 16.856 1.00 94.06 87 GLN A O 1
ATOM 692 N N . THR A 1 88 ? -8.858 -9.347 17.609 1.00 95.31 88 THR A N 1
ATOM 693 C CA . THR A 1 88 ? -7.656 -10.180 17.460 1.00 95.31 88 THR A CA 1
ATOM 694 C C . THR A 1 88 ? -6.723 -9.966 18.644 1.00 95.31 88 THR A C 1
ATOM 696 O O . THR A 1 88 ? -6.329 -8.840 18.933 1.00 95.31 88 THR A O 1
ATOM 699 N N . ILE A 1 89 ? -6.339 -11.058 19.309 1.00 97.44 89 ILE A N 1
ATOM 700 C CA . ILE A 1 89 ? -5.348 -11.059 20.392 1.00 97.44 89 ILE A CA 1
ATOM 701 C C . ILE A 1 89 ? -4.040 -11.618 19.831 1.00 97.44 89 ILE A C 1
ATOM 703 O O . ILE A 1 89 ? -4.006 -12.739 19.327 1.00 97.44 89 ILE A O 1
ATOM 707 N N . PHE A 1 90 ? -2.957 -10.845 19.913 1.00 96.94 90 PHE A N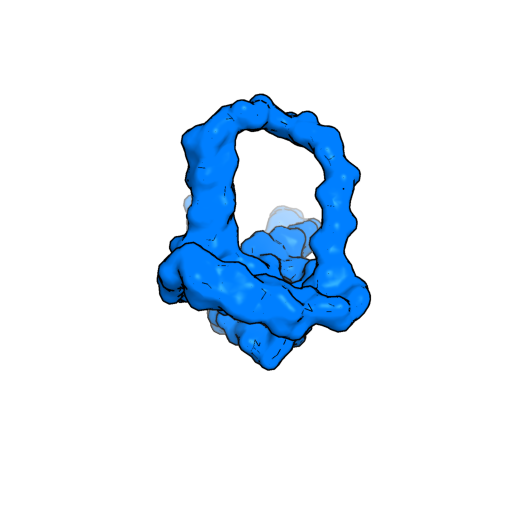 1
ATOM 708 C CA . PHE A 1 90 ? -1.653 -11.216 19.363 1.00 96.94 90 PHE A CA 1
ATOM 709 C C . PHE A 1 90 ? -0.505 -10.784 20.281 1.00 96.94 90 PHE A C 1
ATOM 711 O O . PHE A 1 90 ? -0.635 -9.863 21.085 1.00 96.94 90 PHE A O 1
ATOM 718 N N . LYS A 1 91 ? 0.644 -11.458 20.160 1.00 97.75 91 LYS A N 1
ATOM 719 C CA . LYS A 1 91 ? 1.872 -11.081 20.875 1.00 97.75 91 LYS A CA 1
ATOM 720 C C . LYS A 1 91 ? 2.565 -9.926 20.153 1.00 97.75 91 LYS A C 1
ATOM 722 O O . LYS A 1 91 ? 2.683 -9.952 18.928 1.00 97.75 91 LYS A O 1
ATOM 727 N N . ALA A 1 92 ? 3.062 -8.948 20.907 1.00 96.50 92 ALA A N 1
ATOM 728 C CA . ALA A 1 92 ? 3.828 -7.840 20.350 1.00 96.50 92 ALA A CA 1
ATOM 729 C C . ALA A 1 92 ? 5.099 -8.354 19.645 1.00 96.50 92 ALA A C 1
ATOM 731 O O . ALA A 1 92 ? 5.901 -9.069 20.243 1.00 96.50 92 ALA A O 1
ATOM 732 N N . GLN A 1 93 ? 5.275 -7.990 18.371 1.00 96.69 93 GLN A N 1
ATOM 733 C CA . GLN A 1 93 ? 6.472 -8.329 17.579 1.00 96.69 93 GLN A CA 1
ATOM 734 C C . GLN A 1 93 ? 7.582 -7.272 17.696 1.00 96.69 93 GLN A C 1
ATOM 736 O O . GLN A 1 93 ? 8.722 -7.503 17.304 1.00 96.69 93 GLN A O 1
ATOM 741 N N . HIS A 1 94 ? 7.242 -6.101 18.231 1.00 96.12 94 HIS A N 1
ATOM 742 C CA . HIS A 1 94 ? 8.134 -4.967 18.442 1.00 96.12 94 HIS A CA 1
ATOM 743 C C . HIS A 1 94 ? 7.915 -4.409 19.855 1.00 96.12 94 HIS A C 1
ATOM 745 O O . HIS A 1 94 ? 6.862 -4.679 20.441 1.00 96.12 94 HIS A O 1
ATOM 751 N N . PRO A 1 95 ? 8.859 -3.617 20.398 1.00 96.94 95 PRO A N 1
ATOM 752 C CA . PRO A 1 95 ? 8.656 -2.913 21.660 1.00 96.94 95 PRO A CA 1
ATOM 753 C C . PRO A 1 95 ? 7.359 -2.095 21.660 1.00 96.94 95 PRO A C 1
ATOM 755 O O . PRO A 1 95 ? 7.003 -1.480 20.652 1.00 96.94 95 P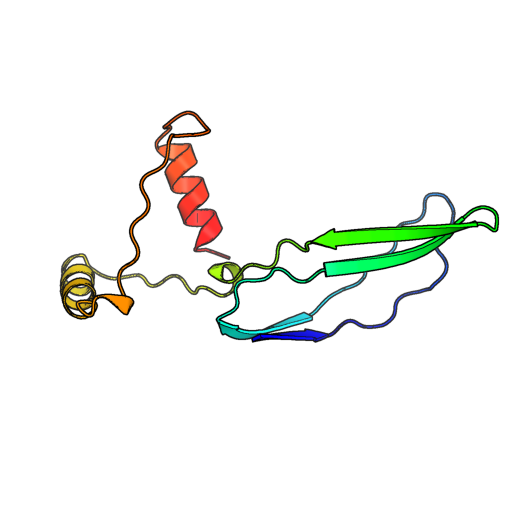RO A O 1
ATOM 758 N N . MET A 1 96 ? 6.662 -2.092 22.796 1.00 95.94 96 MET A N 1
ATOM 759 C CA . MET A 1 96 ? 5.434 -1.318 23.001 1.00 95.94 96 MET A CA 1
ATOM 760 C C . MET A 1 96 ? 5.784 0.131 23.351 1.00 95.94 96 MET A C 1
ATOM 762 O O . MET A 1 96 ? 5.661 0.555 24.495 1.00 95.94 96 MET A O 1
ATOM 766 N N . ASP A 1 97 ? 6.277 0.859 22.353 1.00 97.44 97 ASP A N 1
ATOM 767 C CA . ASP A 1 97 ? 6.594 2.283 22.445 1.00 97.44 97 ASP A CA 1
ATOM 768 C C . ASP A 1 97 ? 5.397 3.126 21.975 1.00 97.44 97 ASP A C 1
ATOM 770 O O . ASP A 1 97 ? 4.854 2.898 20.886 1.00 97.44 97 ASP A O 1
ATOM 774 N N . THR A 1 98 ? 4.962 4.075 22.806 1.00 96.44 98 THR A N 1
ATOM 775 C CA . THR A 1 98 ? 3.761 4.891 22.565 1.00 96.44 98 THR A CA 1
ATOM 776 C C . THR A 1 98 ? 3.889 5.755 21.313 1.00 96.44 98 THR A C 1
ATOM 778 O O . THR A 1 98 ? 2.970 5.779 20.492 1.00 96.44 98 THR A O 1
ATOM 781 N N . ASP A 1 99 ? 5.026 6.422 21.122 1.00 96.00 99 ASP A N 1
ATOM 782 C CA . ASP A 1 99 ? 5.226 7.357 20.013 1.00 96.00 99 ASP A CA 1
ATOM 783 C C . ASP A 1 99 ? 5.330 6.607 18.685 1.00 96.00 99 ASP A C 1
ATOM 785 O O . ASP A 1 99 ? 4.692 6.976 17.694 1.00 96.00 99 ASP A O 1
ATOM 789 N N . VAL A 1 100 ? 6.051 5.482 18.673 1.00 94.56 100 VAL A N 1
ATOM 790 C CA . VAL A 1 100 ? 6.139 4.597 17.504 1.00 94.56 100 VAL A CA 1
ATOM 791 C C . VAL A 1 100 ? 4.772 4.004 17.160 1.00 94.56 100 VAL A C 1
ATOM 793 O O . VAL A 1 100 ? 4.431 3.881 15.980 1.00 94.56 100 VAL A O 1
ATOM 796 N N . THR A 1 101 ? 3.976 3.635 18.165 1.00 94.62 101 THR A N 1
ATOM 797 C CA . THR A 1 101 ? 2.627 3.090 17.957 1.00 94.62 101 THR A CA 1
ATOM 798 C C . THR A 1 101 ? 1.707 4.142 17.346 1.00 94.62 101 THR A C 1
ATOM 800 O O . THR A 1 101 ? 1.092 3.880 16.310 1.00 94.62 101 THR A O 1
ATOM 803 N N . ASN A 1 102 ? 1.688 5.354 17.905 1.00 92.56 102 ASN A N 1
ATOM 804 C CA . ASN A 1 102 ? 0.909 6.470 17.373 1.00 92.56 102 ASN A CA 1
ATOM 805 C C . ASN A 1 102 ? 1.333 6.820 15.941 1.00 92.56 102 ASN A C 1
ATOM 807 O O . ASN A 1 102 ? 0.483 6.969 15.065 1.00 92.56 102 ASN A O 1
ATOM 811 N N . ALA A 1 103 ? 2.638 6.861 15.657 1.00 92.94 103 ALA A N 1
ATOM 812 C CA . ALA A 1 103 ? 3.150 7.113 14.312 1.00 92.94 103 ALA A CA 1
ATOM 813 C C . ALA A 1 103 ? 2.711 6.037 13.303 1.00 92.94 103 ALA A C 1
ATOM 815 O O . ALA A 1 103 ? 2.345 6.361 12.171 1.00 92.94 103 ALA A O 1
ATOM 816 N N . LYS A 1 104 ? 2.707 4.756 13.697 1.00 90.81 104 LYS A N 1
ATOM 817 C CA . LYS A 1 104 ? 2.230 3.652 12.848 1.00 90.81 104 LYS A CA 1
ATOM 818 C C . LYS A 1 104 ? 0.733 3.751 12.569 1.00 90.81 104 LYS A C 1
ATOM 820 O O . LYS A 1 104 ? 0.339 3.583 11.416 1.00 90.81 104 LYS A O 1
ATOM 825 N N . VAL A 1 105 ? -0.083 4.040 13.584 1.00 88.38 105 VAL A N 1
ATOM 826 C CA . VAL A 1 105 ? -1.536 4.225 13.429 1.00 88.38 105 VAL A CA 1
ATOM 827 C C . VAL A 1 105 ? -1.814 5.402 12.498 1.00 88.38 105 VAL A C 1
ATOM 829 O O . VAL A 1 105 ? -2.490 5.237 11.485 1.00 88.38 105 VAL A O 1
ATOM 832 N N . ASN A 1 106 ? -1.185 6.546 12.756 1.00 85.25 106 ASN A N 1
ATOM 833 C CA . ASN A 1 106 ? -1.330 7.750 11.946 1.00 85.25 106 ASN A CA 1
ATOM 834 C C . ASN A 1 106 ? -0.928 7.507 10.487 1.00 85.25 106 ASN A C 1
ATOM 836 O O . ASN A 1 106 ? -1.713 7.769 9.587 1.00 85.25 106 ASN A O 1
ATOM 840 N N . LYS A 1 107 ? 0.232 6.895 10.225 1.00 80.44 107 LYS A N 1
ATOM 841 C CA . LYS A 1 107 ? 0.674 6.564 8.856 1.00 80.44 107 LYS A CA 1
ATOM 842 C C . LYS A 1 107 ? -0.232 5.550 8.142 1.00 80.44 107 LYS A C 1
ATOM 844 O O . LYS A 1 107 ? -0.235 5.481 6.914 1.00 80.44 107 LYS A O 1
ATOM 849 N N . THR A 1 108 ? -0.954 4.727 8.897 1.00 75.50 108 THR A N 1
ATOM 850 C CA . THR A 1 108 ? -1.897 3.740 8.353 1.00 75.50 108 THR A CA 1
ATOM 851 C C . THR A 1 108 ? -3.222 4.391 7.955 1.00 75.50 108 THR A C 1
ATOM 853 O O . THR A 1 108 ? -3.866 3.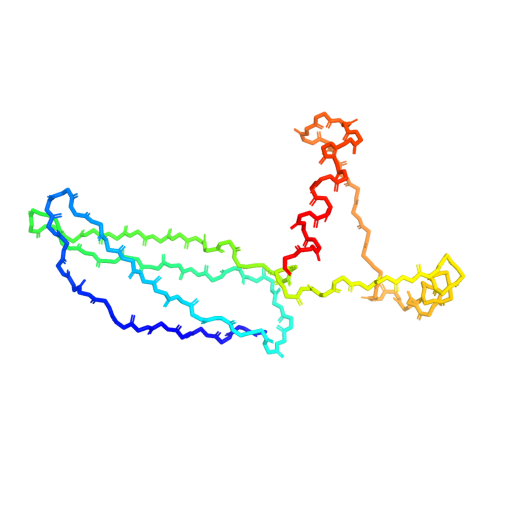872 7.046 1.00 75.50 108 THR A O 1
ATOM 856 N N . LEU A 1 109 ? -3.591 5.505 8.600 1.00 67.19 109 LEU A N 1
ATOM 857 C CA . LEU A 1 109 ? -4.876 6.196 8.450 1.00 67.19 109 LEU A CA 1
ATOM 858 C C . LEU A 1 109 ? -4.807 7.533 7.677 1.00 67.19 109 LEU A C 1
ATOM 860 O O . LEU A 1 109 ? -5.844 7.978 7.207 1.00 67.19 109 LEU A O 1
ATOM 864 N N . LEU A 1 110 ? -3.635 8.176 7.564 1.00 54.66 110 LEU A N 1
ATOM 865 C CA . LEU A 1 110 ? -3.435 9.546 7.040 1.00 54.66 110 LEU A CA 1
ATOM 866 C C . LEU A 1 110 ? -2.630 9.598 5.723 1.00 54.66 110 LEU A C 1
ATOM 868 O O . LEU A 1 110 ? -1.684 10.380 5.621 1.00 54.66 110 LEU A O 1
ATOM 872 N N . LEU A 1 111 ? -2.940 8.760 4.730 1.00 48.25 111 LEU A N 1
ATOM 873 C CA . LEU A 1 111 ? -2.383 8.951 3.378 1.00 48.25 111 LEU A CA 1
ATOM 874 C C . LEU A 1 111 ? -3.316 9.766 2.492 1.00 48.25 111 LEU A C 1
ATOM 876 O O . LEU A 1 111 ? -4.540 9.553 2.592 1.00 48.25 111 LEU A O 1
#

pLDDT: mean 92.7, std 7.23, range [48.25, 98.0]

Secondary structure (DSSP, 8-state):
-EEEEE----S---TT------EEEEE-S---SPPEEEEEEEETTEEEEEEEE----GGGGPPP----HHHHHHHHHH--STTT--------SS---HHHHHHHHHHHH--

Radius of gyration: 20.71 Å; chains: 1; bounding box: 48×30×47 Å